Protein AF-A0A257Y9H8-F1 (afdb_monomer_lite)

pLDDT: mean 95.9, std 3.42, range [77.69, 98.31]

Structure (mmCIF, N/CA/C/O backbone):
data_AF-A0A257Y9H8-F1
#
_entry.id   AF-A0A257Y9H8-F1
#
loop_
_atom_site.group_PDB
_atom_site.id
_atom_site.type_symbol
_atom_site.label_atom_id
_atom_site.label_alt_id
_atom_site.label_comp_id
_atom_site.label_asym_id
_atom_site.label_entity_id
_atom_site.label_seq_id
_atom_site.pdbx_PDB_ins_code
_atom_site.Cartn_x
_atom_site.Cartn_y
_atom_site.Cartn_z
_atom_site.occupancy
_atom_site.B_iso_or_equiv
_atom_site.auth_seq_id
_atom_site.auth_comp_id
_atom_site.auth_asym_id
_atom_site.auth_atom_id
_atom_site.pdbx_PDB_model_num
ATOM 1 N N . ALA A 1 1 ? 2.248 4.635 6.339 1.00 77.69 1 ALA A N 1
ATOM 2 C CA . ALA A 1 1 ? 1.039 3.842 6.028 1.00 77.69 1 ALA A CA 1
ATOM 3 C C . ALA A 1 1 ? -0.232 4.694 5.898 1.00 77.69 1 ALA A C 1
ATOM 5 O O . ALA A 1 1 ? -1.049 4.381 5.050 1.00 77.69 1 ALA A O 1
ATOM 6 N N . SER A 1 2 ? -0.408 5.773 6.678 1.00 92.69 2 SER A N 1
ATOM 7 C CA . SER A 1 2 ? -1.616 6.637 6.712 1.00 92.69 2 SER A CA 1
ATOM 8 C C . SER A 1 2 ? -1.917 7.487 5.471 1.00 92.69 2 SER A C 1
ATOM 10 O O . SER A 1 2 ? -2.647 8.467 5.565 1.00 92.69 2 SER A O 1
ATOM 12 N N . ARG A 1 3 ? -1.358 7.142 4.315 1.00 96.62 3 ARG A N 1
ATOM 13 C CA . ARG A 1 3 ? -1.600 7.818 3.041 1.00 96.62 3 ARG A CA 1
ATOM 14 C C . ARG A 1 3 ? -1.942 6.750 1.998 1.00 96.62 3 ARG A C 1
ATOM 16 O O . ARG A 1 3 ? -1.276 5.710 2.005 1.00 96.62 3 ARG A O 1
ATOM 23 N N . PRO A 1 4 ? -2.945 6.969 1.129 1.00 97.25 4 PRO A N 1
ATOM 24 C CA . PRO A 1 4 ? -3.384 5.960 0.166 1.00 97.25 4 PRO A CA 1
ATOM 25 C C . PRO A 1 4 ? -2.255 5.400 -0.703 1.00 97.25 4 PRO A C 1
ATOM 27 O O . PRO A 1 4 ? -2.083 4.184 -0.756 1.00 97.25 4 PRO A O 1
ATOM 30 N N . LEU A 1 5 ? -1.415 6.261 -1.286 1.00 98.00 5 LEU A N 1
ATOM 31 C CA . LEU A 1 5 ? -0.317 5.830 -2.158 1.00 98.00 5 LEU A CA 1
ATOM 32 C C . LEU A 1 5 ? 0.676 4.900 -1.439 1.00 98.00 5 LEU A C 1
ATOM 34 O O . LEU A 1 5 ? 1.016 3.827 -1.930 1.00 98.00 5 LEU A O 1
ATOM 38 N N . GLU A 1 6 ? 1.112 5.281 -0.241 1.00 97.31 6 GLU A N 1
ATOM 39 C CA . GLU A 1 6 ? 2.019 4.482 0.580 1.00 97.31 6 GLU A CA 1
ATOM 40 C C . GLU A 1 6 ? 1.362 3.173 1.052 1.00 97.31 6 GLU A C 1
ATOM 42 O O . GLU A 1 6 ? 2.048 2.168 1.219 1.00 97.31 6 GLU A O 1
ATOM 47 N N . SER A 1 7 ? 0.041 3.156 1.258 1.00 98.00 7 SER A N 1
ATOM 48 C CA . SER A 1 7 ? -0.688 1.929 1.603 1.00 98.00 7 SER A CA 1
ATOM 49 C C . SER A 1 7 ? -0.747 0.933 0.441 1.00 98.00 7 SER A C 1
ATOM 51 O O . SER A 1 7 ? -0.588 -0.262 0.680 1.00 98.00 7 SER A O 1
ATOM 53 N N . ILE A 1 8 ? -0.888 1.416 -0.801 1.00 97.94 8 ILE A N 1
ATOM 54 C CA . ILE A 1 8 ? -0.813 0.589 -2.014 1.00 97.94 8 ILE A CA 1
ATOM 55 C C . ILE A 1 8 ? 0.567 -0.065 -2.104 1.00 97.94 8 ILE A C 1
ATOM 57 O O . ILE A 1 8 ? 0.654 -1.275 -2.293 1.00 97.94 8 ILE A O 1
ATOM 61 N N . ALA A 1 9 ? 1.637 0.714 -1.901 1.00 98.06 9 ALA A N 1
ATOM 62 C CA . ALA A 1 9 ? 3.004 0.195 -1.930 1.00 98.06 9 ALA A CA 1
ATOM 63 C C . ALA A 1 9 ? 3.202 -0.930 -0.904 1.00 98.06 9 ALA A C 1
ATOM 65 O O . ALA A 1 9 ? 3.698 -2.004 -1.232 1.00 98.06 9 ALA A O 1
ATOM 66 N N . LEU A 1 10 ? 2.766 -0.709 0.340 1.00 98.12 10 LEU A N 1
ATOM 67 C CA . LEU A 1 10 ? 2.876 -1.708 1.402 1.00 98.12 10 LEU A CA 1
ATOM 68 C C . LEU A 1 10 ? 2.023 -2.953 1.106 1.00 98.12 10 LEU A C 1
ATOM 70 O O . LEU A 1 10 ? 2.484 -4.073 1.313 1.00 98.12 10 LEU A O 1
ATOM 74 N N . ALA A 1 11 ? 0.809 -2.791 0.580 1.00 97.75 11 ALA A N 1
ATOM 75 C CA . ALA A 1 11 ? -0.023 -3.925 0.186 1.00 97.75 11 ALA A CA 1
ATOM 76 C C . ALA A 1 11 ? 0.632 -4.754 -0.935 1.00 97.75 11 ALA A C 1
ATOM 78 O O . ALA A 1 11 ? 0.689 -5.977 -0.828 1.00 97.75 11 ALA A O 1
ATOM 79 N N . ALA A 1 12 ? 1.195 -4.096 -1.954 1.00 97.94 12 ALA A N 1
ATOM 80 C CA . ALA A 1 12 ? 1.923 -4.734 -3.055 1.00 97.94 12 ALA A CA 1
ATOM 81 C C . ALA A 1 12 ? 3.195 -5.471 -2.591 1.00 97.94 12 ALA A C 1
ATOM 83 O O . ALA A 1 12 ? 3.558 -6.502 -3.155 1.00 97.94 12 ALA A O 1
ATOM 84 N N . LEU A 1 13 ? 3.842 -4.984 -1.526 1.00 97.88 13 LEU A N 1
ATOM 85 C CA . LEU A 1 13 ? 4.963 -5.655 -0.852 1.00 97.88 13 LEU A CA 1
ATOM 86 C C . LEU A 1 13 ? 4.532 -6.835 0.038 1.00 97.88 13 LEU A C 1
ATOM 88 O O . LEU A 1 13 ? 5.384 -7.537 0.577 1.00 97.88 13 LEU A O 1
ATOM 92 N N . GLY A 1 14 ? 3.228 -7.063 0.209 1.00 97.31 14 GLY A N 1
ATOM 93 C CA . GLY A 1 14 ? 2.687 -8.181 0.982 1.00 97.31 14 GLY A CA 1
ATOM 94 C C . GLY A 1 14 ? 2.390 -7.871 2.451 1.00 97.31 14 GLY A C 1
ATOM 95 O O . GLY A 1 14 ? 2.036 -8.784 3.200 1.00 97.31 14 GLY A O 1
ATOM 96 N N . TYR A 1 15 ? 2.469 -6.610 2.892 1.00 97.50 15 TYR A N 1
ATOM 97 C CA . TYR A 1 15 ? 2.044 -6.247 4.246 1.00 97.50 15 TYR A CA 1
ATOM 98 C C . TYR A 1 15 ? 0.530 -6.450 4.407 1.00 97.50 15 TYR A C 1
ATOM 100 O O . TYR A 1 15 ? -0.273 -5.958 3.617 1.00 97.50 15 TYR A O 1
ATOM 108 N N . ARG A 1 16 ? 0.131 -7.173 5.462 1.00 94.19 16 ARG A N 1
ATOM 109 C CA . ARG A 1 16 ? -1.276 -7.548 5.726 1.00 94.19 16 ARG A CA 1
ATOM 110 C C . ARG A 1 16 ? -1.939 -6.735 6.835 1.00 94.19 16 ARG A C 1
ATOM 112 O O . ARG A 1 16 ? -3.156 -6.774 6.976 1.00 94.19 16 ARG A O 1
ATOM 119 N N . ALA A 1 17 ? -1.148 -6.000 7.610 1.00 95.31 17 ALA A N 1
ATOM 120 C CA . ALA A 1 17 ? -1.616 -5.150 8.693 1.00 95.31 17 ALA A CA 1
ATOM 121 C C . ALA A 1 17 ? -0.952 -3.776 8.589 1.00 95.31 17 ALA A C 1
ATOM 123 O O . ALA A 1 17 ? 0.261 -3.680 8.405 1.00 95.31 17 ALA A O 1
ATOM 124 N N . LEU A 1 18 ? -1.752 -2.716 8.719 1.00 95.69 18 LEU A N 1
ATOM 125 C CA . LEU A 1 18 ? -1.295 -1.331 8.692 1.00 95.69 18 LEU A CA 1
ATOM 126 C C . LEU A 1 18 ? -1.794 -0.613 9.948 1.00 95.69 18 LEU A C 1
ATOM 128 O O . LEU A 1 18 ? -2.988 -0.632 10.236 1.00 95.69 18 LEU A O 1
ATOM 132 N N . SER A 1 19 ? -0.889 0.050 10.668 1.00 94.38 19 SER A N 1
ATOM 133 C CA . SER A 1 19 ? -1.249 0.948 11.769 1.00 94.38 19 SER A CA 1
ATOM 134 C C . SER A 1 19 ? -1.437 2.363 11.224 1.00 94.38 19 SER A C 1
ATOM 136 O O . SER A 1 19 ? -0.510 2.933 10.639 1.00 94.38 19 SER A O 1
ATOM 138 N N . LEU A 1 20 ? -2.655 2.898 11.344 1.00 96.12 20 LEU A N 1
ATOM 139 C CA . LEU A 1 20 ? -3.083 4.163 10.741 1.00 96.12 20 LEU A CA 1
ATOM 140 C C . LEU A 1 20 ? -3.634 5.113 11.810 1.00 96.12 20 LEU A C 1
ATOM 142 O O . LEU A 1 20 ? -4.180 4.671 12.819 1.00 96.12 20 LEU A O 1
ATOM 146 N N . SER A 1 21 ? -3.562 6.424 11.560 1.00 95.88 21 SER A N 1
ATOM 147 C CA . SER A 1 21 ? -4.304 7.394 12.373 1.00 95.88 21 SER A CA 1
ATOM 148 C C . SER A 1 21 ? -5.816 7.249 12.128 1.00 95.88 21 SER A C 1
ATOM 150 O O . SER A 1 21 ? -6.206 6.922 11.003 1.00 95.88 21 SER A O 1
ATOM 152 N N . PRO A 1 22 ? -6.690 7.538 13.117 1.00 96.56 22 PRO A N 1
ATOM 153 C CA . PRO A 1 22 ? -8.139 7.376 12.960 1.00 96.56 22 PRO A CA 1
ATOM 154 C C . PRO A 1 22 ? -8.712 8.080 11.720 1.00 96.56 22 PRO A C 1
ATOM 156 O O . PRO A 1 22 ? -9.509 7.498 10.988 1.00 96.56 22 PRO A O 1
ATOM 159 N N . ALA A 1 23 ? -8.234 9.294 11.424 1.00 96.56 23 ALA A N 1
ATOM 160 C CA . ALA A 1 23 ? -8.653 10.071 10.256 1.00 96.56 23 ALA A CA 1
ATOM 161 C C . ALA A 1 23 ? -8.250 9.442 8.906 1.00 96.56 23 ALA A C 1
ATOM 163 O O . ALA A 1 23 ? -8.913 9.668 7.897 1.00 96.56 23 ALA A O 1
ATOM 164 N N . ALA A 1 24 ? -7.182 8.638 8.867 1.00 97.12 24 ALA A N 1
ATOM 165 C CA . ALA A 1 24 ? -6.686 8.021 7.637 1.00 97.12 24 ALA A CA 1
ATOM 166 C C . ALA A 1 24 ? -7.364 6.683 7.301 1.00 97.12 24 ALA A C 1
ATOM 168 O O . ALA A 1 24 ? -7.246 6.216 6.167 1.00 97.12 24 ALA A O 1
ATOM 169 N N . ILE A 1 25 ? -8.081 6.066 8.252 1.00 96.56 25 ILE A N 1
ATOM 170 C CA . ILE A 1 25 ? -8.701 4.744 8.065 1.00 96.56 25 ILE A CA 1
ATOM 171 C C . ILE A 1 25 ? -9.667 4.753 6.878 1.00 96.56 25 ILE A C 1
ATOM 173 O O . ILE A 1 25 ? -9.588 3.864 6.036 1.00 96.56 25 ILE A O 1
ATOM 177 N N . GLY A 1 26 ? -10.554 5.748 6.784 1.00 96.56 26 GLY A N 1
ATOM 178 C CA . GLY A 1 26 ? -11.544 5.840 5.705 1.00 96.56 26 GLY A CA 1
ATOM 179 C C . GLY A 1 26 ? -10.903 5.903 4.311 1.00 96.56 26 GLY A C 1
ATOM 180 O O . GLY A 1 26 ? -11.116 4.985 3.511 1.00 96.56 26 GLY A O 1
ATOM 181 N N . PRO A 1 27 ? -10.077 6.928 4.023 1.00 96.75 27 PRO A N 1
ATOM 182 C CA . PRO A 1 27 ? -9.405 7.069 2.732 1.00 96.75 27 PRO A CA 1
ATOM 183 C C . PRO A 1 27 ? -8.566 5.843 2.345 1.00 96.75 27 PRO A C 1
ATOM 185 O O . PRO A 1 27 ? -8.742 5.298 1.249 1.00 96.75 27 PRO A O 1
ATOM 188 N N . VAL A 1 28 ? -7.723 5.344 3.259 1.00 97.69 28 VAL A N 1
ATOM 189 C CA . VAL A 1 28 ? -6.857 4.180 3.003 1.00 97.69 28 VAL A CA 1
ATOM 190 C C . VAL A 1 28 ? -7.685 2.920 2.762 1.00 97.69 28 VAL A C 1
ATOM 192 O O . VAL A 1 28 ? -7.466 2.228 1.770 1.00 97.69 28 VAL A O 1
ATOM 195 N N . LYS A 1 29 ? -8.682 2.636 3.608 1.00 96.50 29 LYS A N 1
ATOM 196 C CA . LYS A 1 29 ? -9.539 1.455 3.444 1.00 96.50 29 LYS A CA 1
ATOM 197 C C . LYS A 1 29 ? -10.301 1.496 2.123 1.00 96.50 29 LYS A C 1
ATOM 199 O O . LYS A 1 29 ? -10.367 0.478 1.445 1.00 96.50 29 LYS A O 1
ATOM 204 N N . SER A 1 30 ? -10.829 2.657 1.727 1.00 97.00 30 SER A N 1
ATOM 205 C CA . SER A 1 30 ? -11.529 2.792 0.443 1.00 97.00 30 SER A CA 1
ATOM 206 C C . SER A 1 30 ? -10.620 2.474 -0.749 1.00 97.00 30 SER A C 1
ATOM 208 O O . SER A 1 30 ? -11.062 1.863 -1.717 1.00 97.00 30 SER A O 1
ATOM 210 N N . THR A 1 31 ? -9.344 2.850 -0.652 1.00 97.62 31 THR A N 1
ATOM 211 C CA . THR A 1 31 ? -8.330 2.606 -1.680 1.00 97.62 31 THR A CA 1
ATOM 212 C C . THR A 1 31 ? -7.976 1.128 -1.748 1.00 97.62 31 THR A C 1
ATOM 214 O O . THR A 1 31 ? -8.067 0.529 -2.814 1.00 97.62 31 THR A O 1
ATOM 217 N N . LEU A 1 32 ? -7.653 0.517 -0.604 1.00 96.81 32 LEU A N 1
ATOM 218 C CA . LEU A 1 32 ? -7.272 -0.894 -0.532 1.00 96.81 32 LEU A CA 1
ATOM 219 C C . LEU A 1 32 ? -8.410 -1.845 -0.927 1.00 96.81 32 LEU A C 1
ATOM 221 O O . LEU A 1 32 ? -8.140 -2.896 -1.492 1.00 96.81 32 LEU A O 1
ATOM 225 N N . LEU A 1 33 ? -9.673 -1.482 -0.677 1.00 96.81 33 LEU A N 1
ATOM 226 C CA . LEU A 1 33 ? -10.831 -2.286 -1.093 1.00 96.81 33 LEU A CA 1
ATOM 227 C C . LEU A 1 33 ? -11.031 -2.344 -2.616 1.00 96.81 33 LEU A C 1
ATOM 229 O O . LEU A 1 33 ? -11.712 -3.246 -3.092 1.00 96.81 33 LEU A O 1
ATOM 233 N N . ARG A 1 34 ? -10.474 -1.389 -3.370 1.00 97.62 34 ARG A N 1
ATOM 234 C CA . ARG A 1 34 ? -10.537 -1.344 -4.843 1.00 97.62 34 ARG A CA 1
ATOM 235 C C . ARG A 1 34 ? -9.225 -1.754 -5.511 1.00 97.62 34 ARG A C 1
ATOM 237 O O . ARG A 1 34 ? -9.153 -1.796 -6.732 1.00 97.62 34 ARG A O 1
ATOM 244 N N . LEU A 1 35 ? -8.182 -1.994 -4.722 1.00 98.06 35 LEU A N 1
ATOM 245 C CA . LEU A 1 35 ? -6.845 -2.261 -5.223 1.00 98.06 35 LEU A CA 1
ATOM 246 C C . LEU A 1 35 ? -6.739 -3.692 -5.761 1.00 98.06 35 LEU A C 1
ATOM 248 O O . LEU A 1 35 ? -6.931 -4.649 -5.012 1.00 98.06 35 LEU A O 1
ATOM 252 N N . ASP A 1 36 ? -6.317 -3.831 -7.016 1.00 98.19 36 ASP A N 1
ATOM 253 C CA . ASP A 1 36 ? -5.702 -5.069 -7.493 1.00 98.19 36 ASP A CA 1
ATOM 254 C C . ASP A 1 36 ? -4.250 -5.127 -6.994 1.00 98.19 36 ASP A C 1
ATOM 256 O O . ASP A 1 36 ? -3.370 -4.387 -7.445 1.00 98.19 36 ASP A O 1
ATOM 260 N N . VAL A 1 37 ? -4.016 -5.991 -6.005 1.00 97.56 37 VAL A N 1
ATOM 261 C CA . VAL A 1 37 ? -2.708 -6.133 -5.357 1.00 97.56 37 VAL A CA 1
ATOM 262 C C . VAL A 1 37 ? -1.688 -6.785 -6.286 1.00 97.56 37 VAL A C 1
ATOM 264 O O . VAL A 1 37 ? -0.523 -6.391 -6.248 1.00 97.56 37 VAL A O 1
ATOM 267 N N . GLU A 1 38 ? -2.089 -7.735 -7.136 1.00 98.25 38 GLU A N 1
ATOM 268 C CA . GLU A 1 38 ? -1.149 -8.384 -8.057 1.00 98.25 38 GLU A CA 1
ATOM 269 C C . GLU A 1 38 ? -0.732 -7.426 -9.172 1.00 98.25 38 GLU A C 1
ATOM 271 O O . GLU A 1 38 ? 0.451 -7.370 -9.511 1.00 98.25 38 GLU A O 1
ATOM 276 N N . ALA A 1 39 ? -1.651 -6.595 -9.672 1.00 98.31 39 ALA A N 1
ATOM 277 C CA . ALA A 1 39 ? -1.311 -5.545 -10.630 1.00 98.31 39 ALA A CA 1
ATOM 278 C C . ALA A 1 39 ? -0.340 -4.516 -10.023 1.00 98.31 39 ALA A C 1
ATOM 280 O O . ALA A 1 39 ? 0.687 -4.190 -10.623 1.00 98.31 39 ALA A O 1
ATOM 281 N N . ALA A 1 40 ? -0.602 -4.059 -8.794 1.00 98.25 40 ALA A N 1
ATOM 282 C CA . ALA A 1 40 ? 0.301 -3.147 -8.092 1.00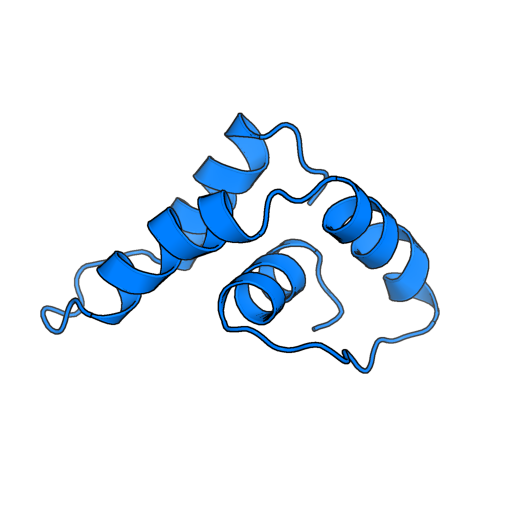 98.25 40 ALA A CA 1
ATOM 283 C C . ALA A 1 40 ? 1.680 -3.775 -7.837 1.00 98.25 40 ALA A C 1
ATOM 285 O O . ALA A 1 40 ? 2.707 -3.105 -7.960 1.00 98.25 40 ALA A O 1
ATOM 286 N N . ARG A 1 41 ? 1.717 -5.072 -7.514 1.00 98.31 41 ARG A N 1
ATOM 287 C CA . ARG A 1 41 ? 2.948 -5.844 -7.313 1.00 98.31 41 ARG A CA 1
ATOM 288 C C . ARG A 1 41 ? 3.754 -5.982 -8.602 1.00 98.31 41 ARG A C 1
ATOM 290 O O . ARG A 1 41 ? 4.970 -5.797 -8.567 1.00 98.31 41 ARG A O 1
ATOM 297 N N . ALA A 1 42 ? 3.087 -6.247 -9.725 1.00 98.19 42 ALA A N 1
ATOM 298 C CA . ALA A 1 42 ? 3.711 -6.334 -11.043 1.00 98.19 42 ALA A CA 1
ATOM 299 C C . ALA A 1 42 ? 4.351 -5.007 -11.482 1.00 98.19 42 ALA A C 1
ATOM 301 O O . ALA A 1 42 ? 5.380 -5.026 -12.150 1.00 98.19 42 ALA A O 1
ATOM 302 N N . VAL A 1 43 ? 3.787 -3.867 -11.068 1.00 97.50 43 VAL A N 1
ATOM 303 C CA . VAL A 1 43 ? 4.394 -2.544 -11.285 1.00 97.50 43 VAL A CA 1
ATOM 304 C C . VAL A 1 43 ? 5.551 -2.297 -10.319 1.00 97.50 43 VAL A C 1
ATOM 306 O O . VAL A 1 43 ? 6.613 -1.854 -10.737 1.00 97.50 43 VAL A O 1
ATOM 309 N N . LEU A 1 44 ? 5.369 -2.566 -9.024 1.00 97.50 44 LEU A N 1
ATOM 310 C CA . LEU A 1 44 ? 6.319 -2.150 -7.992 1.00 97.50 44 LEU A CA 1
ATOM 311 C C . LEU A 1 44 ? 7.613 -2.977 -7.975 1.00 97.50 44 LEU A C 1
ATOM 313 O O . LEU A 1 44 ? 8.694 -2.407 -7.837 1.00 97.50 44 LEU A O 1
ATOM 317 N N . LEU A 1 45 ? 7.526 -4.307 -8.084 1.00 96.38 45 LEU A N 1
ATOM 318 C CA . LEU A 1 45 ? 8.693 -5.178 -7.888 1.00 96.38 45 LEU A CA 1
ATOM 319 C C . LEU A 1 45 ? 9.816 -4.960 -8.918 1.00 96.38 45 LEU A C 1
ATOM 321 O O . LEU A 1 45 ? 10.968 -4.892 -8.488 1.00 96.38 45 LEU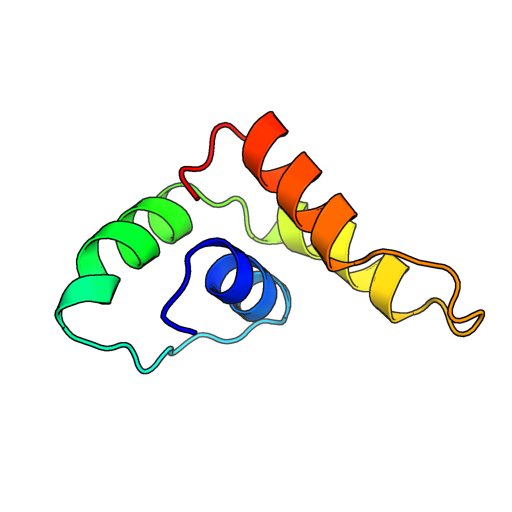 A O 1
ATOM 325 N N . PRO A 1 46 ? 9.544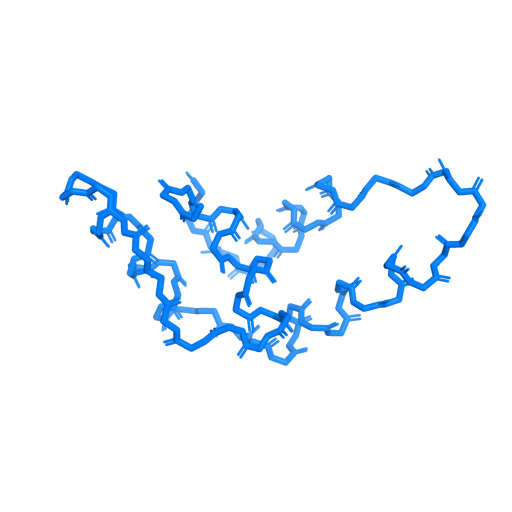 -4.797 -10.230 1.00 95.75 46 PRO A N 1
ATOM 326 C CA . PRO A 1 46 ? 10.599 -4.500 -11.200 1.00 95.75 46 PRO A CA 1
ATOM 327 C C . PRO A 1 46 ? 11.329 -3.187 -10.901 1.00 95.75 46 PRO A C 1
ATOM 329 O O . PRO A 1 46 ? 12.547 -3.128 -11.017 1.00 95.75 46 PRO A O 1
ATOM 332 N N . LEU A 1 47 ? 10.600 -2.156 -10.456 1.00 95.50 47 LEU A N 1
ATOM 333 C CA . LEU A 1 47 ? 11.178 -0.847 -10.130 1.00 95.50 47 LEU A CA 1
ATOM 334 C C . LEU A 1 47 ? 12.100 -0.918 -8.906 1.00 95.50 47 LEU A C 1
ATOM 336 O O . LEU A 1 47 ? 13.079 -0.187 -8.835 1.00 95.50 47 LEU A O 1
ATOM 340 N N . LEU A 1 48 ? 11.793 -1.794 -7.944 1.00 94.06 48 LEU A N 1
ATOM 341 C CA . LEU A 1 48 ? 12.634 -2.019 -6.764 1.00 94.06 48 LEU A CA 1
ATOM 342 C C . LEU A 1 48 ? 13.854 -2.903 -7.051 1.00 94.06 48 LEU A C 1
ATOM 344 O O . LEU A 1 48 ? 14.827 -2.845 -6.303 1.00 94.06 48 LEU A O 1
ATOM 348 N N . ALA A 1 49 ? 13.800 -3.730 -8.096 1.00 94.44 49 ALA A N 1
ATOM 349 C CA . ALA A 1 49 ? 14.933 -4.542 -8.534 1.00 94.44 49 ALA A CA 1
ATOM 350 C C . ALA A 1 49 ? 15.983 -3.726 -9.310 1.00 94.44 49 ALA A C 1
ATOM 352 O O . ALA A 1 49 ? 17.110 -4.187 -9.483 1.00 94.44 49 ALA A O 1
ATOM 353 N N . ASP A 1 50 ? 15.625 -2.529 -9.777 1.00 92.62 50 ASP A N 1
ATOM 354 C CA . ASP A 1 50 ? 16.530 -1.635 -10.486 1.00 92.62 50 ASP A CA 1
ATOM 355 C C . ASP A 1 50 ? 17.549 -0.994 -9.524 1.00 92.62 50 ASP A C 1
ATOM 357 O O . ASP A 1 50 ? 17.205 -0.254 -8.600 1.00 92.62 50 ASP A O 1
ATOM 361 N N . THR A 1 51 ? 18.835 -1.262 -9.760 1.00 89.25 51 THR A N 1
ATOM 362 C CA . THR A 1 51 ? 19.956 -0.742 -8.962 1.00 89.25 51 THR A CA 1
ATOM 363 C C . THR A 1 51 ? 20.662 0.458 -9.601 1.00 89.25 51 THR A C 1
ATOM 365 O O . THR A 1 51 ? 21.686 0.907 -9.089 1.00 89.25 51 THR A O 1
ATOM 368 N N . THR A 1 52 ? 20.165 0.978 -10.725 1.00 90.81 52 THR A N 1
ATOM 369 C CA . THR A 1 52 ? 20.742 2.137 -11.431 1.00 90.81 52 THR A CA 1
ATOM 370 C C . THR A 1 52 ? 20.481 3.455 -10.702 1.00 90.81 52 THR A C 1
ATOM 372 O O . THR A 1 52 ? 21.177 4.439 -10.945 1.00 90.81 52 THR A O 1
ATOM 375 N N . GLY A 1 53 ? 19.478 3.487 -9.815 1.00 82.94 53 GLY A N 1
ATOM 376 C CA . GLY A 1 53 ? 19.093 4.675 -9.048 1.00 82.94 53 GLY A CA 1
ATOM 377 C C . GLY A 1 53 ? 18.359 5.744 -9.862 1.00 82.94 53 GLY A C 1
ATOM 378 O O . GLY A 1 53 ? 18.189 6.861 -9.382 1.00 82.94 53 GLY A O 1
ATOM 379 N N . THR A 1 54 ? 17.925 5.425 -11.083 1.00 89.12 54 THR A N 1
ATOM 380 C CA . THR A 1 54 ? 17.284 6.388 -11.998 1.00 89.12 54 THR A CA 1
ATOM 381 C C . THR A 1 54 ? 15.754 6.355 -11.964 1.00 89.12 54 THR A C 1
ATOM 383 O O . THR A 1 54 ? 15.100 7.189 -12.588 1.00 89.12 54 THR A O 1
ATOM 386 N N . VAL A 1 55 ? 15.167 5.408 -11.228 1.00 93.19 55 VAL A N 1
ATOM 387 C CA . VAL A 1 55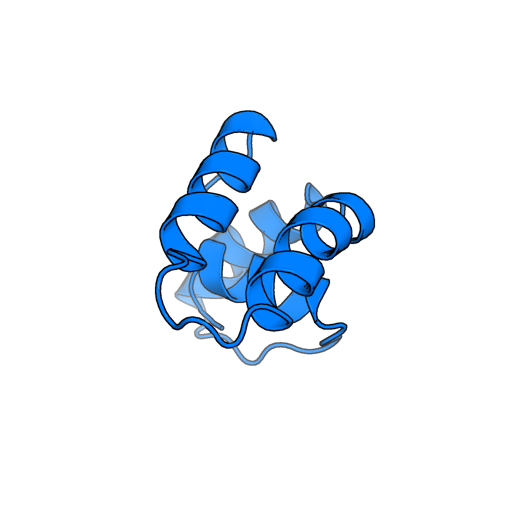 ? 13.735 5.099 -11.299 1.00 93.19 55 VAL A CA 1
ATOM 388 C C . VAL A 1 55 ? 12.915 5.908 -10.295 1.00 93.19 55 VAL A C 1
ATOM 390 O O . VAL A 1 55 ? 13.167 5.867 -9.091 1.00 93.19 55 VAL A O 1
ATOM 393 N N . ASP A 1 56 ? 11.862 6.579 -10.769 1.00 95.25 56 ASP A N 1
ATOM 394 C CA . ASP A 1 56 ? 10.862 7.212 -9.902 1.00 95.25 56 ASP A CA 1
ATOM 395 C C . ASP A 1 56 ? 9.751 6.222 -9.514 1.00 95.25 56 ASP A C 1
ATOM 397 O O . ASP A 1 56 ? 8.683 6.148 -10.129 1.00 95.25 56 ASP A O 1
ATOM 401 N N . VAL A 1 57 ? 9.998 5.465 -8.443 1.00 95.31 57 VAL A N 1
ATOM 402 C CA . VAL A 1 57 ? 9.032 4.505 -7.881 1.00 95.31 57 VAL A CA 1
ATOM 403 C C . VAL A 1 57 ? 7.721 5.189 -7.480 1.00 95.31 57 VAL A C 1
ATOM 405 O O . VAL A 1 57 ? 6.635 4.634 -7.664 1.00 95.31 57 VAL A O 1
ATOM 408 N N . ARG A 1 58 ? 7.799 6.403 -6.921 1.00 95.75 58 ARG A N 1
ATOM 409 C CA . ARG A 1 58 ? 6.622 7.113 -6.410 1.00 95.75 58 ARG A CA 1
ATOM 410 C C . ARG A 1 58 ? 5.746 7.602 -7.560 1.00 95.75 58 ARG A C 1
ATOM 412 O O . ARG A 1 58 ? 4.525 7.460 -7.476 1.00 95.75 58 ARG A O 1
ATOM 419 N N . GLY A 1 59 ? 6.358 8.160 -8.602 1.00 97.50 59 GLY A N 1
ATOM 420 C CA . GLY A 1 59 ? 5.680 8.591 -9.821 1.00 97.50 59 GLY A CA 1
ATOM 421 C C . GLY A 1 59 ? 5.021 7.427 -10.549 1.00 97.50 59 GLY A C 1
ATOM 422 O O . GLY A 1 59 ? 3.833 7.503 -10.858 1.00 97.50 59 GLY A O 1
ATOM 423 N N . ALA A 1 60 ? 5.735 6.313 -10.727 1.00 97.19 60 ALA A N 1
ATOM 424 C CA . ALA A 1 60 ? 5.190 5.122 -11.376 1.00 97.19 60 ALA A CA 1
ATOM 425 C C . ALA A 1 60 ? 3.983 4.542 -10.619 1.00 97.19 60 ALA A C 1
ATOM 427 O O . ALA A 1 60 ? 2.953 4.237 -11.222 1.00 97.19 60 ALA A O 1
ATOM 428 N N . LEU A 1 61 ? 4.064 4.447 -9.288 1.00 97.62 61 LEU A N 1
ATOM 429 C CA . LEU A 1 61 ? 2.957 3.931 -8.485 1.00 97.62 61 LEU A CA 1
ATOM 430 C C . LEU A 1 61 ? 1.753 4.885 -8.462 1.00 97.62 61 LEU A C 1
ATOM 432 O O . LEU A 1 61 ? 0.607 4.435 -8.433 1.00 97.62 61 LEU A O 1
ATOM 436 N N . ARG A 1 62 ? 1.996 6.202 -8.497 1.00 98.31 62 ARG A N 1
ATOM 437 C CA . ARG A 1 62 ? 0.936 7.208 -8.644 1.00 98.31 62 ARG A CA 1
ATOM 438 C C . ARG A 1 62 ? 0.243 7.070 -9.998 1.00 98.31 62 ARG A C 1
ATOM 440 O O . ARG A 1 62 ? -0.981 7.022 -10.025 1.00 98.31 62 ARG A O 1
ATOM 447 N N . ALA A 1 63 ? 1.010 6.943 -11.080 1.00 98.12 63 ALA A N 1
ATOM 448 C CA . ALA A 1 63 ? 0.468 6.744 -12.420 1.00 98.12 63 ALA A CA 1
ATOM 449 C C . ALA A 1 63 ? -0.373 5.461 -12.500 1.00 98.12 63 ALA A C 1
ATOM 451 O O . ALA A 1 63 ? -1.486 5.491 -13.019 1.00 98.12 63 ALA A O 1
ATOM 452 N N . PHE A 1 64 ? 0.106 4.359 -11.912 1.00 98.19 64 PHE A N 1
ATOM 453 C CA . PHE A 1 64 ? -0.671 3.125 -11.772 1.00 98.19 64 PHE A CA 1
ATOM 454 C C . PHE 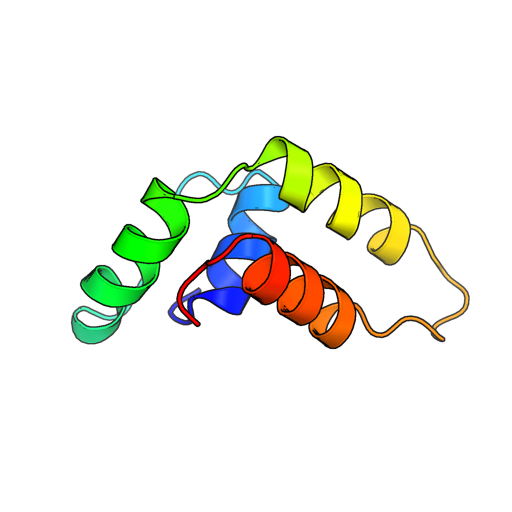A 1 64 ? -1.998 3.359 -11.036 1.00 98.19 64 PHE A C 1
ATOM 456 O O . PHE A 1 64 ? -3.049 2.911 -11.496 1.00 98.19 64 PHE A O 1
ATOM 463 N N . ALA A 1 65 ? -1.968 4.065 -9.904 1.00 97.75 65 ALA A N 1
ATOM 464 C CA . ALA A 1 65 ? -3.162 4.313 -9.106 1.00 97.75 65 ALA A CA 1
ATOM 465 C C . ALA A 1 65 ? -4.192 5.175 -9.855 1.00 97.75 65 ALA A C 1
ATOM 467 O O . ALA A 1 65 ? -5.380 4.856 -9.834 1.00 97.75 65 ALA A O 1
ATOM 468 N N . GLU A 1 66 ? -3.740 6.211 -10.561 1.00 97.75 66 GLU A N 1
ATOM 469 C CA . GLU A 1 66 ? -4.587 7.070 -11.396 1.00 97.75 66 GLU A CA 1
ATOM 470 C C . GLU A 1 66 ? -5.206 6.283 -12.566 1.00 97.75 66 GLU A C 1
ATOM 472 O O . GLU A 1 66 ? -6.417 6.348 -12.775 1.00 97.75 66 GLU A O 1
ATOM 477 N N . GLN A 1 67 ? -4.415 5.461 -13.266 1.00 97.88 67 GLN A N 1
ATOM 478 C CA . GLN A 1 67 ? -4.893 4.584 -14.349 1.00 97.88 67 GLN A CA 1
ATOM 479 C C . GLN A 1 67 ? -5.882 3.518 -13.859 1.00 97.88 67 GLN A C 1
ATOM 481 O O . GLN A 1 67 ? -6.793 3.132 -14.588 1.00 97.88 67 GLN A O 1
ATOM 486 N N . SER A 1 68 ? -5.724 3.071 -12.614 1.00 96.94 68 SER A N 1
ATOM 487 C CA . SER A 1 68 ? -6.601 2.089 -11.970 1.00 96.94 68 SER A CA 1
ATOM 488 C C . SER A 1 68 ? -7.853 2.718 -11.339 1.00 96.94 68 SER A C 1
ATOM 490 O O . SER A 1 68 ? -8.648 2.010 -10.723 1.00 96.94 68 SER A O 1
ATOM 492 N N . GLY A 1 69 ? -8.034 4.042 -11.440 1.00 96.81 69 GLY A N 1
ATOM 493 C CA . GLY A 1 69 ? -9.175 4.750 -10.851 1.00 96.81 69 GLY A CA 1
ATOM 494 C C . GLY A 1 69 ? -9.181 4.760 -9.316 1.00 96.81 69 GLY A C 1
ATOM 495 O O . GLY A 1 69 ? -10.243 4.833 -8.693 1.00 96.81 69 GLY A O 1
ATOM 496 N N . LEU A 1 70 ? -8.009 4.650 -8.684 1.00 96.19 70 LEU A N 1
ATOM 497 C CA . LEU A 1 70 ? -7.869 4.700 -7.230 1.00 96.19 70 LEU A CA 1
ATOM 498 C C . LEU A 1 70 ? -7.895 6.147 -6.721 1.00 96.19 70 LEU A C 1
ATOM 500 O O . LEU A 1 70 ? -7.433 7.075 -7.379 1.00 96.19 70 LEU A O 1
ATOM 504 N N . LEU A 1 71 ? -8.417 6.332 -5.507 1.00 90.75 71 LEU A N 1
ATOM 505 C CA . LEU A 1 71 ? -8.450 7.6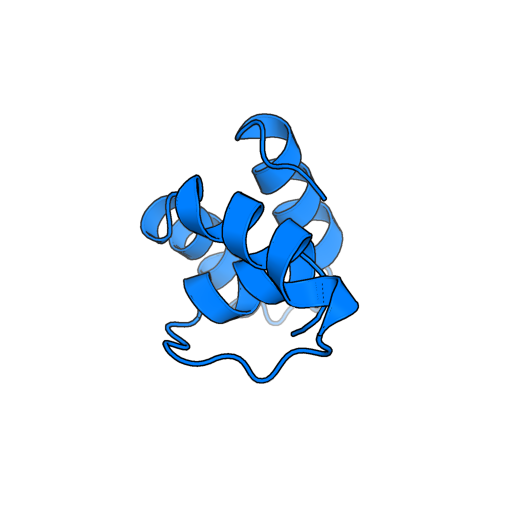32 -4.834 1.00 90.75 71 LEU A CA 1
ATOM 506 C C . LEU A 1 71 ? -7.159 7.805 -4.025 1.00 90.75 71 LEU A C 1
ATOM 508 O O . LEU A 1 71 ? -6.828 6.926 -3.229 1.00 90.75 71 LEU A O 1
ATOM 512 N N . LEU A 1 72 ? -6.441 8.914 -4.225 1.00 91.44 72 LEU A N 1
ATOM 513 C CA . LEU A 1 72 ? -5.162 9.208 -3.561 1.00 91.44 72 LEU A CA 1
ATOM 514 C C . LEU A 1 72 ? -5.252 10.324 -2.521 1.00 91.44 72 LEU A C 1
ATOM 516 O O . LEU A 1 72 ? -6.066 11.252 -2.711 1.00 91.44 72 LEU A O 1
#

Sequence (72 aa):
ASRPLESIALAALGYRALSLSPAAIGPVKSTLLRLDVEAARAVLLPLLADTTGTVDVRGALRAFAEQSGLLL

Radius of gyration: 12.03 Å; chains: 1; bounding box: 32×18×27 Å

Secondary structure (DSSP, 8-state):
--SHHHHHHHHHTT-------GGGHHHHHHHHTT--HHHHHHHHHHHHH--SS---HHHHHHHHHHHTT---

Foldseek 3Di:
DLDQLVLLLCVLVPDPDDDYDPVSCVLNVQQVVLDPSPQSVVQQVVQVVDPPPPDDSSVSSVVVCVVSVGDD